Protein AF-A0A831U1E9-F1 (afdb_monomer_lite)

Sequence (162 aa):
MITVACVKQVPDTTQVQIDPVTNTLVREGIPFIVNPYDTHALEESLRMKDRFGFRAVALSMGPPNAEAALRRALCLGADDAILCSDRCFGGAGGGRMWREEQLGSRINHSRVDEALRAAPDTICVTCPYCMTMLEDGLKDRQAGETRVRDIAEVVAEGLRFS

Radius of gyration: 17.71 Å; chains: 1; bounding box: 46×38×46 Å

InterPro domains:
  IPR004017 Cysteine-rich domain [PF02754] (91-134)
  IPR012255 Electron transfer flavoprotein, beta subunit [PTHR21294] (3-92)
  IPR014729 Rossmann-like alpha/beta/alpha sandwich fold [G3DSA:3.40.50.620] (1-100)
  IPR014730 Electron transfer flavoprotein, alpha/beta-subunit, N-terminal [PF01012] (23-90)

Organism: Geobacter metallireducens (NCBI:txid28232)

Secondary structure (DSSP, 8-state):
-EEEEE--EEE-GGG-EE-TTT-PEE-TTPPEEE-HHHHHHHHHHHHHHHHH-PEEEEEEES-GGGHHHHHHHHHHT-SEEEEE--GGGTTTSGGGTTS---SSS-HHHHHHHHHHTT--SEEEESSHHHHHHHHHHHHHTT-TTSEEEEHHHHHHHHHTT-

Foldseek 3Di:
DEQEQEKEWDFPPVPWDQDPPVRAIDRPPTDIDTQPLSVVSLVVRVVCCVVPVHQYEYEYEDAPVCVVHQVVSVVVPHPYYYYNYDCVCPLVDLPQQRPDDDPPDRSLQVVLVVVCVVVDQEDEDAHVSNQVSVVVNCVVVVVVSYHYDYPVVVVVVVVVVD

Structure (mmCIF, N/CA/C/O backbone):
data_AF-A0A831U1E9-F1
#
_entry.id   AF-A0A831U1E9-F1
#
loop_
_atom_site.group_PDB
_atom_site.id
_atom_site.type_symbol
_atom_site.label_atom_id
_atom_site.label_alt_id
_atom_site.label_comp_id
_atom_site.label_asym_id
_atom_site.label_entity_id
_atom_site.label_seq_id
_atom_site.pdbx_PDB_ins_code
_atom_site.Cartn_x
_atom_site.Cartn_y
_atom_site.Cartn_z
_atom_site.occupancy
_atom_site.B_iso_or_equiv
_atom_site.auth_seq_id
_atom_site.auth_comp_id
_atom_site.auth_asym_id
_atom_site.auth_atom_id
_atom_site.pdbx_PDB_model_num
ATOM 1 N N . MET A 1 1 ? -16.844 -2.942 16.807 1.00 83.75 1 MET A N 1
ATOM 2 C CA . MET A 1 1 ? -16.593 -2.361 15.467 1.00 83.75 1 MET A CA 1
ATOM 3 C C . MET A 1 1 ? -15.218 -2.830 14.998 1.00 83.75 1 MET A C 1
ATOM 5 O O . MET A 1 1 ? -14.423 -3.217 15.851 1.00 83.75 1 MET A O 1
ATOM 9 N N . ILE A 1 2 ? -14.966 -2.879 13.688 1.00 84.50 2 ILE A N 1
ATOM 10 C CA . ILE A 1 2 ? -13.703 -3.370 13.108 1.00 84.50 2 ILE A CA 1
ATOM 11 C C . ILE A 1 2 ? -13.071 -2.242 12.291 1.00 84.50 2 ILE A C 1
ATOM 13 O O . ILE A 1 2 ? -13.780 -1.577 11.538 1.00 84.50 2 ILE A O 1
ATOM 17 N N . THR A 1 3 ? -11.762 -2.052 12.426 1.00 89.56 3 THR A N 1
ATOM 18 C CA . THR A 1 3 ? -10.937 -1.224 11.539 1.00 89.56 3 THR A CA 1
ATOM 19 C C . THR A 1 3 ? -10.059 -2.134 10.691 1.00 89.56 3 THR A C 1
ATOM 21 O O . THR A 1 3 ? -9.536 -3.136 11.177 1.00 89.56 3 THR A O 1
ATOM 24 N N . VAL A 1 4 ? -9.925 -1.812 9.405 1.00 91.38 4 VAL A N 1
ATOM 25 C CA . VAL A 1 4 ? -9.071 -2.562 8.480 1.00 91.38 4 VAL A CA 1
ATOM 26 C C . VAL A 1 4 ? -8.002 -1.624 7.937 1.00 91.38 4 VAL A C 1
ATOM 28 O O . VAL A 1 4 ? -8.319 -0.674 7.224 1.00 91.38 4 VAL A O 1
ATOM 31 N N . ALA A 1 5 ? -6.742 -1.899 8.266 1.00 92.25 5 ALA A N 1
ATOM 32 C CA . ALA A 1 5 ? -5.589 -1.175 7.750 1.00 92.25 5 ALA A CA 1
ATOM 33 C C . ALA A 1 5 ? -5.004 -1.926 6.552 1.00 92.25 5 ALA A C 1
ATOM 35 O O . ALA A 1 5 ? -4.425 -3.006 6.697 1.00 92.25 5 ALA A O 1
ATOM 36 N N . CYS A 1 6 ? -5.138 -1.351 5.360 1.00 91.56 6 CYS A N 1
ATOM 37 C CA . CYS A 1 6 ? -4.467 -1.862 4.171 1.00 91.56 6 CYS A CA 1
ATOM 38 C C . CYS A 1 6 ? -2.979 -1.503 4.237 1.00 91.56 6 CYS A C 1
ATOM 40 O O . CYS A 1 6 ? -2.628 -0.327 4.215 1.00 91.56 6 CYS A O 1
ATOM 42 N N . VAL A 1 7 ? -2.115 -2.514 4.299 1.00 92.38 7 VAL A N 1
ATOM 43 C CA . VAL A 1 7 ? -0.661 -2.355 4.342 1.00 92.38 7 VAL A CA 1
ATOM 44 C C . VAL A 1 7 ? -0.018 -2.965 3.106 1.00 92.38 7 VAL A C 1
ATOM 46 O O . VAL A 1 7 ? -0.358 -4.066 2.661 1.00 92.38 7 VAL A O 1
ATOM 49 N N . LYS A 1 8 ? 0.956 -2.261 2.547 1.00 91.00 8 LYS A N 1
ATOM 50 C CA . LYS A 1 8 ? 1.682 -2.658 1.351 1.00 91.00 8 LYS A CA 1
ATOM 51 C C . LYS A 1 8 ? 3.158 -2.782 1.670 1.00 91.00 8 LYS A C 1
ATOM 53 O O . LYS A 1 8 ? 3.785 -1.869 2.201 1.00 91.00 8 LYS A O 1
ATOM 58 N N . GLN A 1 9 ? 3.724 -3.920 1.297 1.00 90.44 9 GLN A N 1
ATOM 59 C CA . GLN A 1 9 ? 5.167 -4.079 1.267 1.00 90.44 9 GLN A CA 1
ATOM 60 C C . GLN A 1 9 ? 5.722 -3.366 0.029 1.00 90.44 9 GLN A C 1
ATOM 62 O O . GLN A 1 9 ? 5.264 -3.601 -1.093 1.00 90.44 9 GLN A O 1
ATOM 67 N N . VAL A 1 10 ? 6.708 -2.498 0.231 1.00 87.19 10 VAL A N 1
ATOM 68 C CA . VAL A 1 10 ? 7.382 -1.741 -0.830 1.00 87.19 10 VAL A CA 1
ATOM 69 C C . VAL A 1 10 ? 8.898 -1.853 -0.660 1.00 87.19 10 VAL A C 1
ATOM 71 O O . VAL A 1 10 ? 9.365 -2.041 0.465 1.00 87.19 10 VAL A O 1
ATOM 74 N N . PRO A 1 11 ? 9.687 -1.786 -1.744 1.00 85.88 11 PRO A N 1
ATOM 75 C CA . PRO A 1 11 ? 11.124 -1.582 -1.605 1.00 85.88 11 PRO A CA 1
ATOM 76 C C . PRO A 1 11 ? 11.386 -0.230 -0.931 1.00 85.88 11 PRO A C 1
ATOM 78 O O . PRO A 1 11 ? 10.647 0.729 -1.168 1.00 85.88 11 PRO A O 1
ATOM 81 N N . ASP A 1 12 ? 12.430 -0.141 -0.112 1.00 87.00 12 ASP A N 1
ATOM 82 C CA . ASP A 1 12 ? 12.855 1.132 0.466 1.00 87.00 12 ASP A CA 1
ATOM 83 C C . ASP A 1 12 ? 13.425 2.050 -0.624 1.00 87.00 12 ASP A C 1
ATOM 85 O O . ASP A 1 12 ? 14.583 1.943 -1.035 1.00 87.00 12 ASP A O 1
ATOM 89 N N . THR A 1 13 ? 12.589 2.968 -1.111 1.00 80.56 13 THR A N 1
ATOM 90 C CA . THR A 1 13 ? 12.955 3.873 -2.201 1.00 80.56 13 THR A CA 1
ATOM 91 C C . THR A 1 13 ? 14.008 4.907 -1.815 1.00 80.56 13 THR A C 1
ATOM 93 O O . THR A 1 13 ? 14.578 5.527 -2.706 1.00 80.56 13 THR A O 1
ATOM 96 N N . THR A 1 14 ? 14.313 5.080 -0.524 1.00 82.31 14 THR A N 1
ATOM 97 C CA . THR A 1 14 ? 15.395 5.977 -0.077 1.00 82.31 14 THR A CA 1
ATOM 98 C C . THR A 1 14 ? 16.787 5.409 -0.365 1.00 82.31 14 THR A C 1
ATOM 100 O O . THR A 1 14 ? 17.759 6.157 -0.414 1.00 82.31 14 THR A O 1
ATOM 103 N N . GLN A 1 15 ? 16.875 4.096 -0.600 1.00 80.19 15 GLN A N 1
ATOM 104 C CA . GLN A 1 15 ? 18.120 3.376 -0.872 1.00 80.19 15 GLN A CA 1
ATOM 105 C C . GLN A 1 15 ? 18.280 3.006 -2.354 1.00 80.19 15 GLN A C 1
ATOM 107 O O . GLN A 1 15 ? 19.234 2.324 -2.726 1.00 80.19 15 GLN A O 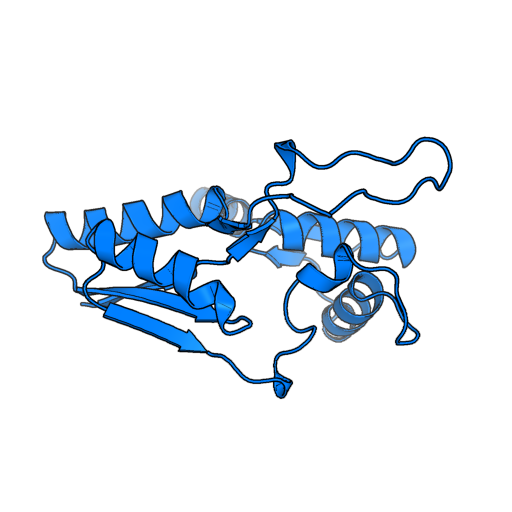1
ATOM 112 N N . VAL A 1 16 ? 17.352 3.439 -3.213 1.00 80.31 16 VAL A N 1
ATOM 113 C CA . VAL A 1 16 ? 17.402 3.162 -4.650 1.00 80.31 16 VAL A CA 1
ATOM 114 C C . VAL A 1 16 ? 18.466 4.032 -5.308 1.00 80.31 16 VAL A C 1
ATOM 116 O O . VAL A 1 16 ? 18.468 5.253 -5.164 1.00 80.31 16 VAL A O 1
ATOM 119 N N . GLN A 1 17 ? 19.348 3.393 -6.072 1.00 78.12 17 GLN A N 1
ATOM 120 C CA . GLN A 1 17 ? 20.388 4.059 -6.850 1.00 78.12 17 GLN A CA 1
ATOM 121 C C . GLN A 1 17 ? 20.183 3.792 -8.342 1.00 78.12 17 GLN A C 1
ATOM 123 O O . GLN A 1 17 ? 19.624 2.765 -8.733 1.00 78.12 17 GLN A O 1
ATOM 128 N N . ILE A 1 18 ? 20.631 4.729 -9.174 1.00 80.38 18 ILE A N 1
ATOM 129 C CA . ILE A 1 18 ? 20.690 4.553 -10.625 1.00 80.38 18 ILE A CA 1
ATOM 130 C C . ILE A 1 18 ? 22.108 4.108 -10.961 1.00 80.38 18 ILE A C 1
ATOM 132 O O . ILE A 1 18 ? 23.071 4.771 -10.574 1.00 80.38 18 ILE A O 1
ATOM 136 N N . ASP A 1 19 ? 22.230 2.990 -11.668 1.00 79.12 19 ASP A N 1
ATOM 137 C CA . ASP A 1 19 ? 23.501 2.564 -12.238 1.00 79.12 19 ASP A CA 1
ATOM 138 C C . ASP A 1 19 ? 23.928 3.599 -13.295 1.00 79.12 19 ASP A C 1
ATOM 140 O O . ASP A 1 19 ? 23.213 3.789 -14.285 1.00 79.12 19 ASP A O 1
ATOM 144 N N . PRO A 1 20 ? 25.078 4.272 -13.116 1.00 81.75 20 PRO A N 1
ATOM 145 C CA . PRO A 1 20 ? 25.517 5.337 -14.011 1.00 81.75 20 PRO A CA 1
ATOM 146 C C . PRO A 1 20 ? 25.914 4.839 -15.409 1.00 81.75 20 PRO A C 1
ATOM 148 O O . PRO A 1 20 ? 26.046 5.651 -16.323 1.00 81.75 20 PRO A O 1
ATOM 151 N N . VAL A 1 21 ? 26.130 3.531 -15.591 1.00 83.75 21 VAL A N 1
ATOM 152 C CA . VAL A 1 21 ? 26.500 2.926 -16.878 1.00 83.75 21 VAL A CA 1
ATOM 153 C C . VAL A 1 21 ? 25.258 2.462 -17.626 1.00 83.75 21 VAL A C 1
ATOM 155 O O . VAL A 1 21 ? 25.081 2.787 -18.799 1.00 83.75 21 VAL A O 1
ATOM 158 N N . THR A 1 22 ? 24.392 1.700 -16.958 1.00 80.25 22 THR A N 1
ATOM 159 C CA . THR A 1 22 ? 23.207 1.119 -17.607 1.00 80.25 22 THR A CA 1
ATOM 160 C C . THR A 1 22 ? 21.996 2.052 -17.592 1.00 80.25 22 THR A C 1
ATOM 162 O O . THR A 1 22 ? 21.034 1.797 -18.311 1.00 80.25 22 THR A O 1
ATOM 165 N N . ASN A 1 23 ? 22.026 3.139 -16.807 1.00 74.38 23 ASN A N 1
ATOM 166 C CA . ASN A 1 23 ? 20.877 4.013 -16.528 1.00 74.38 23 ASN A CA 1
ATOM 167 C C . ASN A 1 23 ? 19.647 3.248 -16.009 1.00 74.38 23 ASN A C 1
ATOM 169 O O . ASN A 1 23 ? 18.509 3.704 -16.144 1.00 7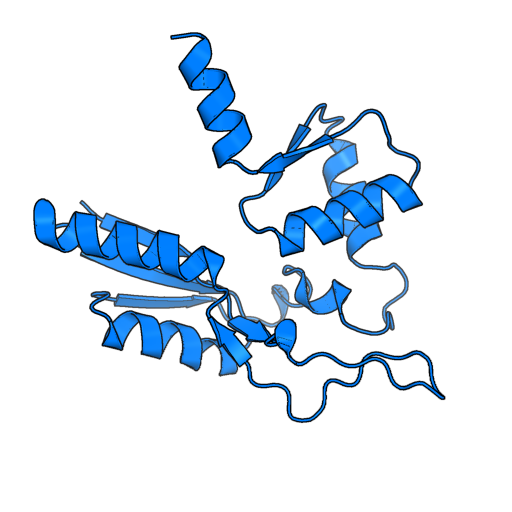4.38 23 ASN A O 1
ATOM 173 N N . THR A 1 24 ? 19.868 2.081 -15.404 1.00 72.44 24 THR A N 1
ATOM 174 C CA . THR A 1 24 ? 18.814 1.274 -14.792 1.00 72.44 24 THR A CA 1
ATOM 175 C C . THR A 1 24 ? 18.825 1.437 -13.276 1.00 72.44 24 THR A C 1
ATOM 177 O O . THR A 1 24 ? 19.799 1.881 -12.670 1.00 72.44 24 THR A O 1
ATOM 180 N N . LEU A 1 25 ? 17.703 1.110 -12.641 1.00 72.25 25 LEU A N 1
ATOM 181 C CA . LEU A 1 25 ? 17.591 1.152 -11.186 1.00 72.25 25 LEU A CA 1
ATOM 182 C C . LEU A 1 25 ? 18.264 -0.087 -10.590 1.00 72.25 25 LEU A C 1
ATOM 184 O O . LEU A 1 25 ? 17.823 -1.210 -10.849 1.00 72.25 25 LEU A O 1
ATOM 188 N N . VAL A 1 26 ? 19.273 0.122 -9.744 1.00 76.56 26 VAL A N 1
ATOM 189 C CA . VAL A 1 26 ? 19.896 -0.937 -8.944 1.00 76.56 26 VAL A CA 1
ATOM 190 C C . VAL A 1 26 ? 18.921 -1.318 -7.838 1.00 76.56 26 VAL A C 1
ATOM 192 O O . VAL A 1 26 ? 18.522 -0.475 -7.038 1.00 76.56 26 VAL A O 1
ATOM 195 N N . ARG A 1 27 ? 18.487 -2.582 -7.825 1.00 67.06 27 ARG A N 1
ATOM 196 C CA . ARG A 1 27 ? 17.463 -3.090 -6.890 1.00 67.06 27 ARG A CA 1
ATOM 197 C C . ARG A 1 27 ? 17.925 -4.278 -6.053 1.00 67.06 27 ARG A C 1
ATOM 199 O O . ARG A 1 27 ? 17.194 -4.709 -5.162 1.00 67.06 27 ARG A O 1
ATOM 206 N N . GLU A 1 28 ? 19.105 -4.821 -6.335 1.00 76.94 28 GLU A N 1
ATOM 207 C CA . GLU A 1 28 ? 19.688 -5.885 -5.522 1.00 76.94 28 GLU A CA 1
ATOM 208 C C . GLU A 1 28 ? 20.059 -5.358 -4.136 1.00 76.94 28 GLU A C 1
ATOM 210 O O . GLU A 1 28 ? 20.604 -4.268 -3.991 1.00 76.94 28 GLU A O 1
ATOM 215 N N . GLY A 1 29 ? 19.720 -6.131 -3.104 1.00 79.75 29 GLY A N 1
ATOM 216 C CA . GLY A 1 29 ? 20.021 -5.788 -1.714 1.00 79.75 29 GLY A CA 1
ATOM 217 C C . GLY A 1 29 ? 19.103 -4.742 -1.074 1.00 79.75 29 GLY A C 1
ATOM 218 O O . GLY A 1 29 ? 19.235 -4.508 0.125 1.00 79.75 29 GLY A O 1
ATOM 219 N N . ILE A 1 30 ? 18.151 -4.151 -1.809 1.00 84.25 30 ILE A N 1
ATOM 220 C CA . ILE A 1 30 ? 17.222 -3.172 -1.227 1.00 84.25 30 ILE A CA 1
ATOM 221 C C . ILE A 1 30 ? 16.229 -3.884 -0.298 1.00 84.25 30 ILE A C 1
ATOM 223 O O . ILE A 1 30 ? 15.530 -4.808 -0.735 1.00 84.25 30 ILE A O 1
ATOM 227 N N . PRO A 1 31 ? 16.121 -3.466 0.976 1.00 87.06 31 PRO A N 1
ATOM 228 C CA . PRO A 1 31 ? 15.186 -4.074 1.903 1.00 87.06 31 PRO A CA 1
ATOM 229 C C . PRO A 1 31 ? 13.740 -3.755 1.516 1.00 87.06 31 PRO A C 1
ATOM 231 O O . PRO A 1 31 ? 13.411 -2.670 1.034 1.00 87.06 31 PRO A O 1
ATOM 234 N N . PHE A 1 32 ? 12.852 -4.707 1.788 1.00 88.12 32 PHE A N 1
ATOM 235 C CA . PHE A 1 32 ? 11.416 -4.489 1.702 1.00 88.12 32 PHE A CA 1
ATOM 236 C C . PHE A 1 32 ? 10.881 -4.019 3.053 1.00 88.12 32 PHE A C 1
ATOM 238 O O . PHE A 1 32 ? 11.059 -4.688 4.072 1.00 88.12 32 PHE A O 1
ATOM 245 N N . ILE A 1 33 ? 10.189 -2.886 3.046 1.00 91.75 33 ILE A N 1
ATOM 246 C CA . ILE A 1 33 ? 9.598 -2.255 4.225 1.00 91.75 33 ILE A CA 1
ATOM 247 C C . ILE A 1 33 ? 8.075 -2.193 4.094 1.00 91.75 33 ILE A C 1
ATOM 249 O O . ILE A 1 33 ? 7.514 -2.364 3.010 1.00 91.75 33 ILE A O 1
ATOM 253 N N . VAL A 1 34 ? 7.389 -1.951 5.211 1.00 92.00 34 VAL A N 1
ATOM 254 C CA . VAL A 1 34 ? 5.998 -1.482 5.157 1.00 92.00 34 VAL A CA 1
ATOM 255 C C . VAL A 1 34 ? 6.029 -0.077 4.568 1.00 92.00 34 VAL A C 1
ATOM 257 O O . VAL A 1 34 ? 6.858 0.729 4.991 1.00 92.00 34 VAL A O 1
ATOM 260 N N . ASN A 1 35 ? 5.156 0.211 3.604 1.00 89.69 35 ASN A N 1
ATOM 261 C CA . ASN A 1 35 ? 5.022 1.549 3.046 1.00 89.69 35 ASN A CA 1
ATOM 262 C C . ASN A 1 35 ? 4.862 2.572 4.188 1.00 89.69 35 ASN A C 1
ATOM 264 O O . ASN A 1 35 ? 3.933 2.419 4.986 1.00 89.69 35 ASN A O 1
ATOM 268 N N . PRO A 1 36 ? 5.726 3.601 4.285 1.00 90.12 36 PRO A N 1
ATOM 269 C CA . PRO A 1 36 ? 5.686 4.559 5.387 1.00 90.12 36 PRO A CA 1
ATOM 270 C C . PRO A 1 36 ? 4.308 5.196 5.586 1.00 90.12 36 PRO A C 1
ATOM 272 O O . PRO A 1 36 ? 3.852 5.324 6.717 1.00 90.12 36 PRO A O 1
ATOM 275 N N . TYR A 1 37 ? 3.589 5.491 4.503 1.00 86.88 37 TYR A N 1
ATOM 276 C CA . TYR A 1 37 ? 2.246 6.072 4.578 1.00 86.88 37 TYR A CA 1
ATOM 277 C C . TYR A 1 37 ? 1.210 5.113 5.180 1.00 86.88 37 TYR A C 1
ATOM 279 O O . TYR A 1 37 ? 0.343 5.535 5.943 1.00 86.88 37 TYR A O 1
ATOM 287 N N . ASP A 1 38 ? 1.344 3.811 4.924 1.00 90.94 38 ASP A N 1
ATOM 288 C CA . ASP A 1 38 ? 0.439 2.798 5.476 1.00 90.94 38 ASP A CA 1
ATOM 289 C C . ASP A 1 38 ? 0.669 2.616 6.984 1.00 90.94 38 ASP A C 1
ATOM 291 O O . ASP A 1 38 ? -0.229 2.173 7.700 1.00 90.94 38 ASP A O 1
ATOM 295 N N . THR A 1 39 ? 1.848 2.997 7.499 1.00 92.56 39 THR A N 1
ATOM 296 C CA . THR A 1 39 ? 2.103 2.978 8.948 1.00 92.56 39 THR A CA 1
ATOM 297 C C . THR A 1 39 ? 1.219 3.974 9.696 1.00 92.56 39 THR A C 1
ATOM 299 O O . THR A 1 39 ? 0.806 3.679 10.813 1.00 92.56 39 THR A O 1
ATOM 302 N N . HIS A 1 40 ? 0.846 5.097 9.073 1.00 92.31 40 HIS A N 1
ATOM 303 C CA . HIS A 1 40 ? -0.086 6.059 9.665 1.00 92.31 40 HIS A CA 1
ATOM 304 C C . HIS A 1 40 ? -1.510 5.496 9.733 1.00 92.31 40 HIS A C 1
ATOM 306 O O . HIS A 1 40 ? -2.187 5.651 10.746 1.00 92.31 40 HIS A O 1
ATOM 312 N N . ALA A 1 41 ? -1.952 4.794 8.684 1.00 89.69 41 ALA A N 1
ATOM 313 C CA . ALA A 1 41 ? -3.261 4.140 8.660 1.00 89.69 41 ALA A CA 1
ATOM 314 C C . ALA A 1 41 ? -3.351 2.988 9.676 1.00 89.69 41 ALA A C 1
ATOM 316 O O . ALA A 1 41 ? -4.379 2.804 10.336 1.00 89.69 41 ALA A O 1
ATOM 317 N N . LEU A 1 42 ? -2.262 2.226 9.824 1.00 95.25 42 LEU A N 1
ATOM 318 C CA . LEU A 1 42 ? -2.147 1.199 10.853 1.00 95.25 42 LEU A CA 1
ATOM 319 C C . LEU A 1 42 ? -2.193 1.816 12.256 1.00 95.25 42 LEU A C 1
ATOM 321 O O . LEU A 1 42 ? -2.994 1.369 13.069 1.00 95.25 42 LEU A O 1
ATOM 325 N N . GLU A 1 43 ? -1.402 2.857 12.519 1.00 97.25 43 GLU A N 1
ATOM 326 C CA . GLU A 1 43 ? -1.396 3.571 13.803 1.00 97.25 43 GLU A CA 1
ATOM 327 C C . GLU A 1 43 ? -2.788 4.098 14.166 1.00 97.25 43 GLU A C 1
ATOM 329 O O . GLU A 1 43 ? -3.259 3.883 15.279 1.00 97.25 43 GLU A O 1
ATOM 334 N N . GLU A 1 44 ? -3.505 4.719 13.228 1.00 95.38 44 GLU A N 1
ATOM 335 C CA . GLU A 1 44 ? -4.857 5.206 13.511 1.00 95.38 44 GLU A CA 1
ATOM 336 C C . GLU A 1 44 ? -5.836 4.055 13.793 1.00 95.38 44 GLU A C 1
ATOM 338 O O . GLU A 1 44 ? -6.689 4.152 14.676 1.00 95.38 44 GLU A O 1
ATOM 343 N N . SER A 1 45 ? -5.675 2.915 13.116 1.00 93.88 45 SER A N 1
ATOM 344 C CA . SER A 1 45 ? -6.466 1.714 13.410 1.00 93.88 45 SER A CA 1
ATOM 345 C C . SER A 1 45 ? -6.200 1.176 14.820 1.00 93.88 45 SER A C 1
ATOM 347 O O . SER A 1 45 ? -7.144 0.743 15.486 1.00 93.88 45 SER A O 1
ATOM 349 N N . LEU A 1 46 ? -4.949 1.243 15.292 1.00 97.75 46 LEU A N 1
ATOM 350 C CA . LEU A 1 46 ? -4.560 0.874 16.658 1.00 97.75 46 LEU A CA 1
ATOM 351 C C . LEU A 1 46 ? -5.085 1.879 17.691 1.00 97.75 46 LEU A C 1
ATOM 353 O O . LEU A 1 46 ? -5.632 1.477 18.713 1.00 97.75 46 LEU A O 1
ATOM 357 N N . ARG A 1 47 ? -5.056 3.181 17.395 1.00 97.69 47 ARG A N 1
ATOM 358 C CA . ARG A 1 47 ? -5.663 4.211 18.258 1.00 97.69 47 ARG A CA 1
ATOM 359 C C . ARG A 1 47 ? -7.160 4.016 18.435 1.00 97.69 47 ARG A C 1
ATOM 361 O O . ARG A 1 47 ? -7.683 4.189 19.535 1.00 97.69 47 ARG A O 1
ATOM 368 N N . MET A 1 48 ? -7.861 3.642 17.366 1.00 95.31 48 MET A N 1
ATOM 369 C CA . MET A 1 48 ? -9.287 3.316 17.429 1.00 95.31 48 MET A CA 1
ATOM 370 C C . MET A 1 48 ? -9.542 2.076 18.292 1.00 95.31 48 MET A C 1
ATOM 372 O O . MET A 1 48 ? -10.523 2.036 19.040 1.00 95.31 48 MET A O 1
ATOM 376 N N . LYS A 1 49 ? -8.643 1.087 18.236 1.00 95.75 49 LYS A N 1
ATOM 377 C CA . LYS A 1 49 ? -8.653 -0.064 19.142 1.00 95.75 49 LYS A CA 1
ATOM 378 C C . LYS A 1 49 ? -8.467 0.366 20.598 1.00 95.75 49 LYS A C 1
ATOM 380 O O . LYS A 1 49 ? -9.322 0.044 21.417 1.00 95.75 49 LYS A O 1
ATOM 385 N N . ASP A 1 50 ? -7.436 1.143 20.909 1.00 97.75 50 ASP A N 1
ATOM 386 C CA . ASP A 1 50 ? -7.137 1.559 22.285 1.00 97.75 50 ASP A CA 1
ATOM 387 C C . ASP A 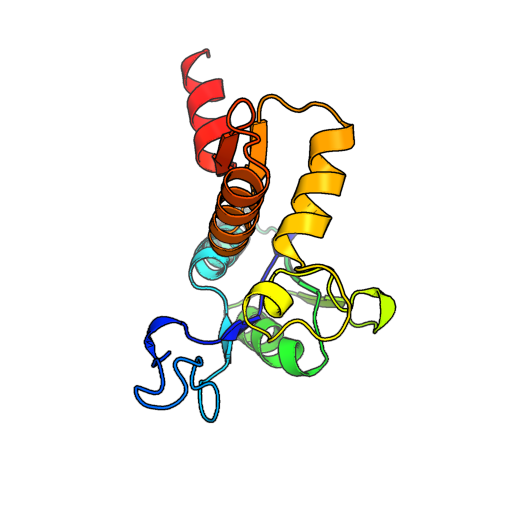1 50 ? -8.235 2.448 22.880 1.00 97.75 50 ASP A C 1
ATOM 389 O O . ASP A 1 50 ? -8.620 2.295 24.040 1.00 97.75 50 ASP A O 1
ATOM 393 N N . ARG A 1 51 ? -8.774 3.377 22.082 1.00 97.75 51 ARG A N 1
ATOM 394 C CA . ARG A 1 51 ? -9.749 4.368 22.552 1.00 97.75 51 ARG A CA 1
ATOM 395 C C . ARG A 1 51 ? -11.176 3.833 22.627 1.00 97.75 51 ARG A C 1
ATOM 397 O O . ARG A 1 51 ? -11.937 4.268 23.490 1.00 97.75 51 ARG A O 1
ATOM 404 N N . PHE A 1 52 ? -11.559 2.942 21.715 1.00 96.50 52 PHE A N 1
ATOM 405 C CA . PHE A 1 52 ? -12.954 2.517 21.555 1.00 96.50 52 PHE A CA 1
ATOM 406 C C . PHE A 1 52 ? -13.157 0.998 21.638 1.00 96.50 52 PHE A C 1
ATOM 408 O O . PHE A 1 52 ? -14.283 0.527 21.474 1.00 96.50 52 PHE A O 1
ATOM 415 N N . GLY A 1 53 ? -12.099 0.218 21.880 1.00 94.81 53 GLY A N 1
ATOM 416 C CA . GLY A 1 53 ? -12.166 -1.244 21.944 1.00 94.81 53 GLY A CA 1
ATOM 417 C C . GLY A 1 53 ? -12.473 -1.896 20.594 1.00 94.81 53 GLY A C 1
ATOM 418 O O . GLY A 1 53 ? -13.095 -2.959 20.541 1.00 94.81 53 GLY A O 1
ATOM 419 N N . PHE A 1 54 ? -12.130 -1.238 19.484 1.00 95.94 54 PHE A N 1
ATOM 420 C CA . PHE A 1 54 ? -12.338 -1.799 18.149 1.00 95.94 54 PHE A CA 1
ATOM 421 C C . PHE A 1 54 ? -11.350 -2.933 17.877 1.00 95.94 54 PHE A C 1
ATOM 423 O O . PHE A 1 54 ? -10.257 -2.966 18.429 1.00 95.94 54 PHE A O 1
ATOM 430 N N . ARG A 1 55 ? -11.733 -3.854 16.992 1.00 91.50 55 ARG A N 1
ATOM 431 C CA . ARG A 1 55 ? -10.814 -4.875 16.481 1.00 91.50 55 ARG A CA 1
ATOM 432 C C . ARG A 1 55 ? -10.042 -4.301 15.298 1.00 91.50 55 ARG A C 1
ATOM 434 O O . ARG A 1 55 ? -10.675 -3.891 14.327 1.00 91.50 55 ARG A O 1
ATOM 441 N N . ALA A 1 56 ? -8.717 -4.312 15.359 1.00 95.38 56 ALA A N 1
ATOM 442 C CA . ALA A 1 56 ? -7.838 -3.837 14.296 1.00 95.38 56 ALA A CA 1
ATOM 443 C C . ALA A 1 56 ? -7.331 -5.012 13.449 1.00 95.38 56 ALA A C 1
ATOM 445 O O . ALA A 1 56 ? -6.676 -5.917 13.962 1.00 95.38 56 ALA A O 1
ATOM 446 N N . VAL A 1 57 ? -7.615 -5.002 12.147 1.00 95.94 57 VAL A N 1
ATOM 447 C CA . VAL A 1 57 ? -7.197 -6.046 11.199 1.00 95.94 57 VAL A CA 1
ATOM 448 C C . VAL A 1 57 ? -6.260 -5.447 10.155 1.00 95.94 57 VAL A C 1
ATOM 450 O O . VAL A 1 57 ? -6.599 -4.459 9.508 1.00 95.94 57 VAL A O 1
ATOM 453 N N . ALA A 1 58 ? -5.091 -6.050 9.951 1.00 95.69 58 ALA A N 1
ATOM 454 C CA . ALA A 1 58 ? -4.184 -5.681 8.869 1.00 95.69 58 ALA A CA 1
ATOM 455 C C . ALA A 1 58 ? -4.490 -6.503 7.609 1.00 95.69 58 ALA A C 1
ATOM 457 O O . ALA A 1 58 ? -4.643 -7.720 7.671 1.00 95.69 58 ALA A O 1
ATOM 458 N N . LEU A 1 59 ? -4.550 -5.861 6.447 1.00 93.62 59 LEU A N 1
ATOM 459 C CA . LEU A 1 59 ? -4.803 -6.517 5.165 1.00 93.62 59 LEU A CA 1
ATOM 460 C C . LEU A 1 59 ? -3.681 -6.182 4.190 1.00 93.62 59 LEU A C 1
ATOM 462 O O . LEU A 1 59 ? -3.347 -5.015 4.010 1.00 93.62 59 LEU A O 1
ATOM 466 N N . SER A 1 60 ? -3.129 -7.184 3.512 1.00 92.12 60 SER A N 1
ATOM 467 C CA . SER A 1 60 ? -2.173 -6.968 2.428 1.00 92.12 60 SER A CA 1
ATOM 468 C C . SER A 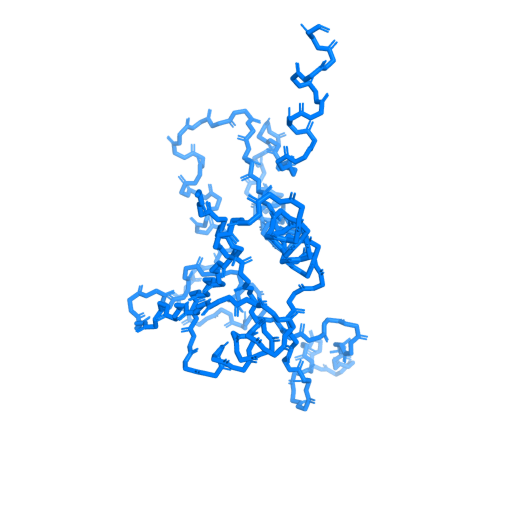1 60 ? -2.506 -7.841 1.232 1.00 92.12 60 SER A C 1
ATOM 470 O O . SER A 1 60 ? -2.864 -9.006 1.382 1.00 92.12 60 SER A O 1
ATOM 472 N N . MET A 1 61 ? -2.351 -7.284 0.034 1.00 91.19 61 MET A N 1
ATOM 473 C CA . MET A 1 61 ? -2.395 -8.035 -1.215 1.00 91.19 61 MET A CA 1
ATOM 474 C C . MET A 1 61 ? -1.002 -8.029 -1.830 1.00 91.19 61 MET A C 1
ATOM 476 O O . MET A 1 61 ? -0.461 -6.970 -2.161 1.00 91.19 61 MET A O 1
ATOM 480 N N . GLY A 1 62 ? -0.418 -9.210 -1.992 1.00 87.56 62 GLY A N 1
ATOM 481 C CA . GLY A 1 62 ? 0.954 -9.314 -2.455 1.00 87.56 62 GLY A CA 1
ATOM 482 C C . GLY A 1 62 ? 1.475 -10.745 -2.545 1.00 87.56 62 GLY A C 1
ATOM 483 O O . GLY A 1 62 ? 0.774 -11.702 -2.207 1.00 87.56 62 GLY A O 1
ATOM 484 N N . PRO A 1 63 ? 2.714 -10.904 -3.032 1.00 90.50 63 PRO A N 1
ATOM 485 C CA . PRO A 1 63 ? 3.408 -12.189 -3.020 1.00 90.50 63 PRO A CA 1
ATOM 486 C C . PRO A 1 63 ? 3.604 -12.725 -1.587 1.00 90.50 63 PRO A C 1
ATOM 488 O O . PRO A 1 63 ? 3.484 -11.955 -0.633 1.00 90.50 63 PRO A O 1
ATOM 491 N N . PRO A 1 64 ? 3.952 -14.015 -1.407 1.00 93.62 64 PRO A N 1
ATOM 492 C CA . PRO A 1 64 ? 4.098 -14.621 -0.078 1.00 93.62 64 PRO A CA 1
ATOM 493 C C . PRO A 1 64 ? 5.041 -13.868 0.874 1.00 93.62 64 PRO A C 1
ATOM 495 O O . PRO A 1 64 ? 4.799 -13.814 2.073 1.00 93.62 64 PRO A O 1
ATOM 498 N N . ASN A 1 65 ? 6.081 -13.200 0.364 1.00 90.62 65 ASN A N 1
ATOM 499 C CA . ASN A 1 65 ? 6.998 -12.404 1.189 1.00 90.62 65 ASN A CA 1
ATOM 500 C C . ASN A 1 65 ? 6.371 -11.120 1.778 1.00 90.62 65 ASN A C 1
ATOM 502 O O . ASN A 1 65 ? 6.948 -10.547 2.706 1.00 90.62 65 ASN A O 1
ATOM 506 N N . ALA A 1 66 ? 5.192 -10.689 1.309 1.00 91.88 66 ALA A N 1
ATOM 507 C CA . ALA A 1 66 ? 4.427 -9.599 1.922 1.00 91.88 66 ALA A CA 1
ATOM 508 C C . ALA A 1 66 ? 3.912 -9.961 3.328 1.00 91.88 66 ALA A C 1
ATOM 510 O O . ALA A 1 66 ? 3.592 -9.070 4.115 1.00 91.88 66 ALA A O 1
ATOM 511 N N . GLU A 1 67 ? 3.922 -11.247 3.693 1.00 95.50 67 GLU A N 1
ATOM 512 C CA . GLU A 1 67 ? 3.649 -11.720 5.052 1.00 95.50 67 GLU A CA 1
ATOM 513 C C . GLU A 1 67 ? 4.517 -11.013 6.109 1.00 95.50 67 GLU A C 1
ATOM 515 O O . GLU A 1 67 ? 4.046 -10.741 7.211 1.00 95.50 67 GLU A O 1
ATOM 520 N N . ALA A 1 68 ? 5.758 -10.634 5.778 1.00 95.44 68 ALA A N 1
ATOM 521 C CA . ALA A 1 68 ? 6.633 -9.907 6.700 1.00 95.44 68 ALA A CA 1
ATOM 522 C C . ALA A 1 68 ? 6.044 -8.550 7.139 1.00 95.44 68 ALA A C 1
ATOM 524 O O . ALA A 1 68 ? 6.175 -8.166 8.303 1.00 95.44 68 ALA A O 1
ATOM 525 N N . ALA A 1 69 ? 5.354 -7.843 6.236 1.00 94.81 69 ALA A N 1
ATOM 526 C CA . ALA A 1 69 ? 4.671 -6.589 6.557 1.00 94.81 69 ALA A CA 1
ATOM 527 C C . ALA A 1 69 ? 3.494 -6.822 7.520 1.00 94.81 69 ALA A C 1
ATOM 529 O O . ALA A 1 69 ? 3.331 -6.089 8.495 1.00 94.81 69 ALA A O 1
ATOM 530 N N . LEU A 1 70 ? 2.719 -7.884 7.288 1.00 96.56 70 LEU A N 1
ATOM 531 C CA . LEU A 1 70 ? 1.591 -8.270 8.138 1.00 96.56 70 LEU A CA 1
ATOM 532 C C . LEU A 1 70 ? 2.037 -8.739 9.526 1.00 96.56 70 LEU A C 1
ATOM 534 O O . LEU A 1 70 ? 1.453 -8.333 10.527 1.00 96.56 70 LEU A O 1
ATOM 538 N N . ARG A 1 71 ? 3.117 -9.524 9.611 1.00 97.50 71 ARG A N 1
ATOM 539 C CA . ARG A 1 71 ? 3.721 -9.918 10.894 1.00 97.50 71 ARG A CA 1
ATOM 540 C C . ARG A 1 71 ? 4.146 -8.703 11.706 1.00 97.50 71 ARG A C 1
ATOM 542 O O . ARG A 1 71 ? 3.893 -8.664 12.904 1.00 97.50 71 ARG A O 1
ATOM 549 N N . ARG A 1 72 ? 4.727 -7.688 11.058 1.00 96.31 72 ARG A N 1
ATOM 550 C CA . ARG A 1 72 ? 5.059 -6.427 11.730 1.00 96.31 72 ARG A CA 1
ATOM 551 C C . ARG A 1 72 ? 3.812 -5.717 12.259 1.00 96.31 72 ARG A C 1
ATOM 553 O O . ARG A 1 72 ? 3.855 -5.223 13.378 1.00 96.31 72 ARG A O 1
ATOM 560 N N . ALA A 1 73 ? 2.710 -5.708 11.509 1.00 96.81 73 ALA A N 1
ATOM 561 C CA . ALA A 1 73 ? 1.450 -5.132 11.977 1.00 96.81 73 ALA A CA 1
ATOM 562 C C . ALA A 1 73 ? 0.880 -5.868 13.204 1.00 96.81 73 ALA A C 1
ATOM 564 O O . ALA A 1 73 ? 0.465 -5.219 14.163 1.00 96.81 73 ALA A O 1
ATOM 565 N N . LEU A 1 74 ? 0.939 -7.205 13.222 1.00 97.88 74 LEU A N 1
ATOM 566 C CA . LEU A 1 74 ? 0.567 -8.010 14.394 1.00 97.88 74 LEU A CA 1
ATOM 567 C C . LEU A 1 74 ? 1.454 -7.690 15.605 1.00 97.88 74 LEU A C 1
ATOM 569 O O . LEU A 1 74 ? 0.943 -7.468 16.698 1.00 97.88 74 LEU A O 1
ATOM 573 N N . CYS A 1 75 ? 2.776 -7.592 15.416 1.00 97.69 75 CYS A N 1
ATOM 574 C CA . CYS A 1 75 ? 3.707 -7.225 16.490 1.00 97.69 75 CYS A CA 1
ATOM 575 C C . CYS A 1 75 ? 3.426 -5.840 17.092 1.00 97.69 75 CYS A C 1
ATOM 577 O O . CYS A 1 75 ? 3.722 -5.623 18.263 1.00 97.69 75 CYS A O 1
ATOM 579 N N . LEU A 1 76 ? 2.879 -4.910 16.304 1.00 97.25 76 LEU A N 1
ATOM 580 C CA . LEU A 1 76 ? 2.520 -3.563 16.757 1.00 97.25 76 LEU A CA 1
ATOM 581 C C . LEU A 1 76 ? 1.164 -3.505 17.476 1.00 97.25 76 LEU A C 1
ATOM 583 O O . LEU A 1 76 ? 0.868 -2.493 18.098 1.00 97.25 76 LEU A O 1
ATOM 587 N N . GLY A 1 77 ? 0.361 -4.572 17.423 1.00 97.31 77 GLY A N 1
ATOM 588 C CA . GLY A 1 77 ? -0.899 -4.664 18.162 1.00 97.31 77 GLY A CA 1
ATOM 589 C C . GLY A 1 77 ? -2.147 -4.877 17.309 1.00 97.31 77 GLY A C 1
ATOM 590 O O . GLY A 1 77 ? -3.249 -4.822 17.861 1.00 97.31 77 GLY A O 1
ATOM 591 N N . ALA A 1 78 ? -2.022 -5.132 16.001 1.00 97.25 78 ALA A N 1
ATOM 592 C CA . ALA A 1 78 ? -3.166 -5.591 15.211 1.00 97.25 78 ALA A CA 1
ATOM 593 C C . ALA A 1 78 ? -3.669 -6.939 15.761 1.00 97.25 78 ALA A C 1
ATOM 595 O O . ALA A 1 78 ? -2.871 -7.802 16.126 1.00 97.25 78 ALA A O 1
ATOM 596 N N . ASP A 1 79 ? -4.987 -7.117 15.835 1.00 98.12 79 ASP A N 1
ATOM 597 C CA . ASP A 1 79 ? -5.609 -8.346 16.345 1.00 98.12 79 ASP A CA 1
ATOM 598 C C . ASP A 1 79 ? -5.529 -9.492 15.343 1.00 98.12 79 ASP A C 1
ATOM 600 O O . ASP A 1 79 ? -5.487 -10.657 15.730 1.00 98.12 79 ASP A O 1
ATOM 604 N N . ASP A 1 80 ? -5.566 -9.160 14.054 1.00 96.56 80 ASP A N 1
ATOM 605 C CA . ASP A 1 80 ? -5.593 -10.146 12.985 1.00 96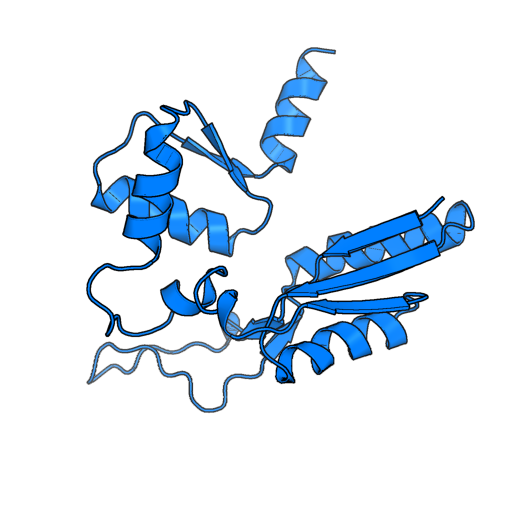.56 80 ASP A CA 1
ATOM 606 C C . ASP A 1 80 ? -4.915 -9.630 11.719 1.00 96.56 80 ASP A C 1
ATOM 608 O O . ASP A 1 80 ? -4.750 -8.420 11.527 1.00 96.56 80 ASP A O 1
ATOM 612 N N . ALA A 1 81 ? -4.539 -10.556 10.841 1.00 95.81 81 ALA A N 1
ATOM 613 C CA . ALA A 1 81 ? -3.879 -10.233 9.588 1.00 95.81 81 ALA A CA 1
ATOM 614 C C . ALA A 1 81 ? -4.346 -11.128 8.440 1.00 95.81 81 ALA A C 1
ATOM 616 O O . ALA A 1 81 ? -4.431 -12.345 8.573 1.00 95.81 81 ALA A O 1
ATOM 617 N N . ILE A 1 82 ? -4.590 -10.519 7.280 1.00 92.75 82 ILE A N 1
ATOM 618 C CA . ILE A 1 82 ? -5.055 -11.206 6.076 1.00 92.75 82 ILE A CA 1
ATOM 619 C C . ILE A 1 82 ? -4.072 -10.943 4.939 1.00 92.75 82 ILE A C 1
ATOM 621 O O . ILE A 1 82 ? -3.803 -9.793 4.586 1.00 92.75 82 ILE A O 1
ATOM 625 N N . LEU A 1 83 ? -3.569 -12.024 4.339 1.00 94.44 83 LEU A N 1
ATOM 626 C CA . LEU A 1 83 ? -2.764 -11.982 3.124 1.00 94.44 83 LEU A CA 1
ATOM 627 C C . LEU A 1 83 ? -3.584 -12.486 1.932 1.00 94.44 83 LEU A C 1
ATOM 629 O O . LEU A 1 83 ? -3.847 -13.680 1.806 1.00 94.44 83 LEU A O 1
ATOM 633 N N . CYS A 1 84 ? -3.929 -11.587 1.016 1.00 88.12 84 CYS A N 1
ATOM 634 C CA . CYS A 1 84 ? -4.487 -11.937 -0.286 1.00 88.12 84 CYS A CA 1
ATOM 635 C C . CYS A 1 84 ? -3.337 -12.234 -1.260 1.00 88.12 84 CYS A C 1
ATOM 637 O O . CYS A 1 84 ? -2.790 -11.318 -1.880 1.00 88.12 84 CYS A O 1
ATOM 639 N N . SER A 1 85 ? -2.947 -13.508 -1.376 1.00 89.06 85 SER A N 1
ATOM 640 C CA . SER A 1 85 ? -1.865 -13.943 -2.268 1.00 89.06 85 SER A CA 1
ATOM 641 C C . SER A 1 85 ? -2.368 -14.903 -3.338 1.00 89.06 85 SER A C 1
ATOM 643 O O . SER A 1 85 ? -2.722 -16.042 -3.053 1.00 89.06 85 SER A O 1
ATOM 645 N N . ASP A 1 86 ? -2.364 -14.436 -4.583 1.00 85.56 86 ASP A N 1
ATOM 646 C CA . ASP A 1 86 ? -2.640 -15.234 -5.774 1.00 85.56 86 ASP A CA 1
ATOM 647 C C . ASP A 1 86 ? -1.886 -14.613 -6.961 1.00 85.56 86 ASP A C 1
ATOM 649 O O . ASP A 1 86 ? -1.710 -13.392 -7.045 1.00 85.56 86 ASP A O 1
ATOM 653 N N . ARG A 1 87 ? -1.434 -15.450 -7.899 1.00 79.88 87 ARG A N 1
ATOM 654 C CA . ARG A 1 87 ? -0.797 -14.997 -9.141 1.00 79.88 87 ARG A CA 1
ATOM 655 C C . ARG A 1 87 ? -1.753 -14.189 -10.018 1.00 79.88 87 ARG A C 1
ATOM 657 O O . ARG A 1 87 ? -1.268 -13.348 -10.772 1.00 79.88 87 ARG A O 1
ATOM 664 N N . CYS A 1 88 ? -3.069 -14.390 -9.907 1.00 75.56 88 CYS A N 1
ATOM 665 C CA . CYS A 1 88 ? -4.064 -13.599 -10.634 1.00 75.56 88 CYS A CA 1
ATOM 666 C C . CYS A 1 88 ? -4.022 -12.103 -10.261 1.00 75.56 88 CYS A C 1
ATOM 668 O O . CYS A 1 88 ? -4.351 -11.257 -11.089 1.00 75.56 88 CYS A O 1
ATOM 670 N N . PHE A 1 89 ? -3.510 -11.760 -9.071 1.00 72.56 89 PHE A N 1
ATOM 671 C CA . PHE A 1 89 ? -3.260 -10.376 -8.646 1.00 72.56 89 PHE A CA 1
ATOM 672 C C . PHE A 1 89 ? -1.911 -9.819 -9.144 1.00 72.56 89 PHE A C 1
ATOM 674 O O . PHE A 1 89 ? -1.560 -8.664 -8.884 1.00 72.56 89 PHE A O 1
ATOM 681 N N . GLY A 1 90 ? -1.116 -10.616 -9.863 1.00 72.75 90 GLY A N 1
ATOM 682 C CA . GLY A 1 90 ? 0.185 -10.220 -10.394 1.00 72.75 90 GLY A CA 1
ATOM 683 C C . GLY A 1 90 ? 0.079 -9.046 -11.371 1.00 72.75 90 GLY A C 1
ATOM 684 O O . GLY A 1 90 ? -0.490 -9.159 -12.451 1.00 72.75 90 GLY A O 1
ATOM 685 N N . GLY A 1 91 ? 0.664 -7.901 -11.010 1.00 66.56 91 GLY A N 1
ATOM 686 C CA . GLY A 1 91 ? 0.547 -6.661 -11.790 1.00 66.56 91 GLY A CA 1
ATOM 687 C C . GLY A 1 91 ? -0.672 -5.800 -11.450 1.00 66.56 91 GLY A C 1
ATOM 688 O O . GLY A 1 91 ? -0.856 -4.747 -12.060 1.00 66.56 91 GLY A O 1
ATOM 689 N N . ALA A 1 92 ? -1.482 -6.203 -10.465 1.00 67.50 92 ALA A N 1
ATOM 690 C CA . ALA A 1 92 ? -2.537 -5.368 -9.891 1.00 67.50 92 ALA A CA 1
ATOM 691 C C . ALA A 1 92 ? -1.964 -4.147 -9.154 1.00 67.50 92 ALA A C 1
ATOM 693 O O . ALA A 1 92 ? -2.471 -3.037 -9.283 1.00 67.50 92 ALA A O 1
ATOM 694 N N . GLY A 1 93 ? -0.871 -4.342 -8.412 1.00 66.25 93 GLY A N 1
ATOM 695 C CA . GLY A 1 93 ? -0.190 -3.271 -7.689 1.00 66.25 93 GLY A CA 1
ATOM 696 C C . GLY A 1 93 ? 0.859 -2.524 -8.521 1.00 66.25 93 GLY A C 1
ATOM 697 O O . GLY A 1 93 ? 1.404 -3.043 -9.492 1.00 66.25 93 GLY A O 1
ATOM 698 N N . GLY A 1 94 ? 1.243 -1.332 -8.057 1.00 64.69 94 GLY A N 1
ATOM 699 C CA . GLY A 1 94 ? 2.285 -0.496 -8.683 1.00 64.69 94 GLY A CA 1
ATOM 700 C C . GLY A 1 94 ? 3.717 -1.060 -8.682 1.00 64.69 94 GLY A C 1
ATOM 701 O O . GLY A 1 94 ? 4.628 -0.390 -9.145 1.00 64.69 94 GLY A O 1
ATOM 702 N N . GLY A 1 95 ? 3.961 -2.285 -8.199 1.00 63.22 95 GLY A N 1
ATOM 703 C CA . GLY A 1 95 ? 5.303 -2.891 -8.197 1.00 63.22 95 GLY A CA 1
ATOM 704 C C . GLY A 1 95 ? 5.897 -3.096 -9.599 1.00 63.22 95 GLY A C 1
ATOM 705 O O . GLY A 1 95 ? 7.115 -3.131 -9.744 1.00 63.22 95 GLY A O 1
ATOM 706 N N . ARG A 1 96 ? 5.053 -3.178 -10.641 1.00 66.56 96 ARG A N 1
ATOM 707 C CA . ARG A 1 96 ? 5.507 -3.215 -12.042 1.00 66.56 96 ARG A CA 1
ATOM 708 C C . ARG A 1 96 ? 5.964 -1.862 -12.584 1.00 66.56 96 ARG A C 1
ATOM 710 O O . ARG A 1 96 ? 6.673 -1.854 -13.577 1.00 66.56 96 ARG A O 1
ATOM 717 N N . MET A 1 97 ? 5.623 -0.745 -11.936 1.00 64.38 97 MET A N 1
ATOM 718 C CA . MET A 1 97 ? 6.144 0.571 -12.330 1.00 64.38 97 MET A CA 1
ATOM 719 C C . MET A 1 97 ? 7.675 0.588 -12.259 1.00 64.38 97 MET A C 1
ATOM 721 O O . MET A 1 97 ? 8.344 1.172 -13.103 1.00 64.38 97 MET A O 1
ATOM 725 N N . TRP A 1 98 ? 8.215 -0.130 -11.275 1.00 60.81 98 TRP A N 1
ATOM 726 C CA . TRP A 1 98 ? 9.639 -0.310 -11.039 1.00 60.81 98 TRP A CA 1
ATOM 727 C C . TRP A 1 98 ? 10.131 -1.652 -11.581 1.00 60.81 98 TRP A C 1
ATOM 729 O O . TRP A 1 98 ? 10.953 -2.303 -10.950 1.00 60.81 98 TRP A O 1
ATOM 739 N N . ARG A 1 99 ? 9.619 -2.139 -12.707 1.00 62.62 99 ARG A N 1
ATOM 740 C CA . ARG A 1 99 ? 10.239 -3.252 -13.433 1.00 62.62 99 ARG A CA 1
ATOM 741 C C . ARG A 1 99 ? 10.405 -2.844 -14.882 1.00 62.62 99 ARG A C 1
ATOM 743 O O . ARG A 1 99 ? 9.629 -2.042 -15.389 1.00 62.62 99 ARG A O 1
ATOM 750 N N . GLU A 1 100 ? 11.438 -3.374 -15.524 1.00 58.31 100 GLU A N 1
ATOM 751 C CA . GLU A 1 100 ? 11.515 -3.279 -16.976 1.00 58.31 100 GLU A CA 1
ATOM 752 C C . GLU A 1 100 ? 10.307 -4.003 -17.572 1.00 58.31 100 GLU A C 1
ATOM 754 O O . GLU A 1 100 ? 9.934 -5.093 -17.125 1.00 58.31 100 GLU A O 1
ATOM 759 N N . GLU A 1 101 ? 9.649 -3.344 -18.520 1.00 61.03 101 GLU A N 1
ATOM 760 C CA . GLU A 1 101 ? 8.425 -3.847 -19.124 1.00 61.03 101 GLU A CA 1
ATOM 761 C C . GLU A 1 101 ? 8.769 -4.967 -20.109 1.00 61.03 101 GLU A C 1
ATOM 763 O O . GLU A 1 101 ? 9.480 -4.750 -21.086 1.00 61.03 101 GLU A O 1
ATOM 768 N N . GLN A 1 102 ? 8.269 -6.173 -19.841 1.00 58.94 102 GLN A N 1
ATOM 769 C CA . GLN A 1 102 ? 8.523 -7.372 -20.652 1.00 58.94 102 GLN A CA 1
ATOM 770 C C . GLN A 1 102 ? 7.233 -7.957 -21.252 1.00 58.94 102 GLN A C 1
ATOM 772 O O . GLN A 1 102 ? 7.292 -8.928 -22.001 1.00 58.94 102 GLN A O 1
ATOM 777 N N . LEU A 1 103 ? 6.063 -7.390 -20.923 1.00 62.69 103 LEU A N 1
ATOM 778 C CA . LEU A 1 103 ? 4.737 -7.900 -21.301 1.00 62.69 103 LEU A CA 1
ATOM 779 C C . LEU A 1 103 ? 4.025 -7.020 -22.346 1.00 62.69 103 LEU A C 1
ATOM 781 O O . LEU A 1 103 ? 2.871 -7.281 -22.678 1.00 62.69 103 LEU A O 1
ATOM 785 N N . GLY A 1 104 ? 4.701 -5.997 -22.879 1.00 72.12 104 GLY A N 1
ATOM 786 C CA . GLY A 1 104 ? 4.211 -5.150 -23.970 1.00 72.12 104 GLY A CA 1
ATOM 787 C C . GLY A 1 104 ? 3.970 -3.702 -23.549 1.00 72.12 104 GLY A C 1
ATOM 788 O O . GLY A 1 104 ? 4.761 -2.828 -23.892 1.00 72.12 104 GLY A O 1
ATOM 789 N N . SER A 1 105 ? 2.879 -3.427 -22.831 1.00 72.38 105 SER A N 1
ATOM 790 C CA . SER A 1 105 ? 2.508 -2.065 -22.415 1.00 72.38 105 SER A CA 1
ATOM 791 C C . SER A 1 105 ? 2.907 -1.778 -20.974 1.00 72.38 105 SER A C 1
ATOM 793 O O . SER A 1 105 ? 2.592 -2.565 -20.080 1.00 72.38 105 SER A O 1
ATOM 795 N N . ARG A 1 106 ? 3.516 -0.609 -20.729 1.00 77.94 106 ARG A N 1
ATOM 796 C CA . ARG A 1 106 ? 3.868 -0.171 -19.372 1.00 77.94 106 ARG A CA 1
ATOM 797 C C . ARG A 1 106 ? 2.626 -0.177 -18.479 1.00 77.94 106 ARG A C 1
ATOM 799 O O . ARG A 1 106 ? 1.521 0.191 -18.898 1.00 77.94 106 ARG A O 1
ATOM 806 N N . ILE A 1 107 ? 2.799 -0.587 -17.222 1.00 81.25 107 ILE A N 1
ATOM 807 C CA . ILE A 1 107 ? 1.663 -0.709 -16.297 1.00 81.25 107 ILE A CA 1
ATOM 808 C C . ILE A 1 107 ? 0.958 0.629 -16.041 1.00 81.25 107 ILE A C 1
ATOM 810 O O . ILE A 1 107 ? -0.262 0.645 -15.903 1.00 81.25 107 ILE A O 1
ATOM 814 N N . ASN A 1 108 ? 1.696 1.744 -16.022 1.00 84.69 108 ASN A N 1
ATOM 815 C CA . ASN A 1 108 ? 1.117 3.077 -15.857 1.00 84.69 108 ASN A CA 1
ATOM 816 C C . ASN A 1 108 ? 0.149 3.411 -17.001 1.00 84.69 108 ASN A C 1
ATOM 818 O O . ASN A 1 108 ? -0.969 3.834 -16.732 1.00 84.69 108 ASN A O 1
ATOM 822 N N . HIS A 1 109 ? 0.528 3.132 -18.254 1.00 88.00 109 HIS A N 1
ATOM 823 C CA . HIS A 1 109 ? -0.341 3.323 -19.421 1.00 88.00 109 HIS A CA 1
ATOM 824 C C . HIS A 1 109 ? -1.586 2.456 -19.328 1.00 88.00 109 HIS A C 1
ATOM 826 O O . HIS A 1 109 ? -2.691 2.958 -19.464 1.00 88.00 109 HIS A O 1
ATOM 832 N N . SER A 1 110 ? -1.413 1.172 -19.010 1.00 87.06 110 SER A N 1
ATOM 833 C CA . SER A 1 110 ? -2.533 0.227 -18.916 1.00 87.06 110 SER A CA 1
ATOM 834 C C . SER A 1 110 ? -3.568 0.670 -17.872 1.00 87.06 110 SER A C 1
ATOM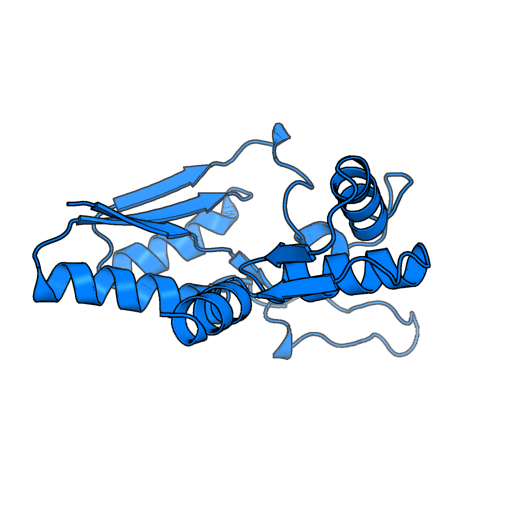 836 O O . SER A 1 110 ? -4.770 0.571 -18.104 1.00 87.06 110 SER A O 1
ATOM 838 N N . ARG A 1 111 ? -3.101 1.180 -16.725 1.00 86.31 111 ARG A N 1
ATOM 839 C CA . ARG A 1 111 ? -3.956 1.655 -15.626 1.00 86.31 111 ARG A CA 1
ATOM 840 C C . ARG A 1 111 ? -4.641 2.974 -15.942 1.00 86.31 111 ARG A C 1
ATOM 842 O O . ARG A 1 111 ? -5.805 3.145 -15.597 1.00 86.31 111 ARG A O 1
ATOM 849 N N . VAL A 1 112 ? -3.932 3.885 -16.597 1.00 90.00 112 VAL A N 1
ATOM 850 C CA . VAL A 1 112 ? -4.515 5.147 -17.051 1.00 90.00 112 VAL A CA 1
ATOM 851 C C . VAL A 1 112 ? -5.560 4.897 -18.131 1.00 90.00 112 VAL A C 1
ATOM 853 O O . VAL A 1 112 ? -6.661 5.417 -18.014 1.00 90.00 112 VAL A O 1
ATOM 856 N N . ASP A 1 113 ? -5.286 4.038 -19.113 1.00 90.56 113 ASP A N 1
ATOM 857 C CA . ASP A 1 113 ? -6.258 3.687 -20.154 1.00 90.56 113 ASP A CA 1
ATOM 858 C C . ASP A 1 113 ? -7.521 3.050 -19.555 1.00 90.56 113 ASP A C 1
ATOM 860 O O . ASP A 1 113 ? -8.629 3.314 -20.014 1.00 90.56 113 ASP A O 1
ATOM 864 N N . GLU A 1 114 ? -7.369 2.214 -18.524 1.00 89.38 114 GLU A N 1
ATOM 865 C CA . GLU A 1 114 ? -8.488 1.638 -17.775 1.00 89.38 114 GLU A CA 1
ATOM 866 C C . GLU A 1 114 ? -9.302 2.721 -17.050 1.00 89.38 114 GLU A C 1
ATOM 868 O O . GLU A 1 114 ? -10.526 2.744 -17.177 1.00 89.38 114 GLU A O 1
ATOM 873 N N . ALA A 1 115 ? -8.637 3.645 -16.351 1.00 88.50 115 ALA A N 1
ATOM 874 C CA . ALA A 1 115 ? -9.295 4.736 -15.635 1.00 88.50 115 ALA A CA 1
ATOM 875 C C . ALA A 1 115 ? -10.011 5.716 -16.583 1.00 88.50 115 ALA A C 1
ATOM 877 O O . ALA A 1 115 ? -11.149 6.105 -16.326 1.00 88.50 115 ALA A O 1
ATOM 878 N N . LEU A 1 116 ? -9.384 6.071 -17.708 1.00 91.50 116 LEU A N 1
ATOM 879 C CA . LEU A 1 116 ? -9.918 7.020 -18.689 1.00 91.50 116 LEU A CA 1
ATOM 880 C C . LEU A 1 116 ? -11.172 6.509 -19.411 1.00 91.50 116 LEU A C 1
ATOM 882 O O . LEU A 1 116 ? -11.950 7.320 -19.906 1.00 91.50 116 LEU A O 1
ATOM 886 N N . ARG A 1 117 ? -11.441 5.193 -19.423 1.00 92.50 117 ARG A N 1
ATOM 887 C CA . ARG A 1 117 ? -12.705 4.645 -19.963 1.00 92.50 117 ARG A CA 1
ATOM 888 C C . ARG A 1 117 ? -13.943 5.180 -19.250 1.00 92.50 117 ARG A C 1
ATOM 890 O O . ARG A 1 117 ? -15.012 5.200 -19.850 1.00 92.50 117 ARG A O 1
ATOM 897 N N . ALA A 1 118 ? -13.806 5.591 -17.992 1.00 89.94 118 ALA A N 1
ATOM 898 C CA . ALA A 1 118 ? -14.889 6.191 -17.222 1.00 89.94 118 ALA A CA 1
ATOM 899 C C . ALA A 1 118 ? -15.023 7.711 -17.441 1.00 89.94 118 ALA A C 1
ATOM 901 O O . ALA A 1 118 ? -15.900 8.315 -16.834 1.00 89.94 118 ALA A O 1
ATOM 902 N N . ALA A 1 119 ? -14.157 8.319 -18.265 1.00 90.00 119 ALA A N 1
ATOM 903 C CA . ALA A 1 119 ? -14.033 9.767 -18.446 1.00 90.00 119 ALA A CA 1
ATOM 904 C C . ALA A 1 119 ? -14.033 10.563 -17.115 1.00 90.00 119 ALA A C 1
ATOM 906 O O . ALA A 1 119 ? -14.863 11.454 -16.936 1.00 90.00 119 ALA A O 1
ATOM 907 N N . PRO A 1 120 ? -13.154 10.231 -16.145 1.00 90.62 120 PRO A N 1
ATOM 908 C CA . PRO A 1 120 ? -13.155 10.894 -14.848 1.00 90.62 120 PRO A CA 1
ATOM 909 C C . PRO A 1 120 ? -12.500 12.281 -14.916 1.00 90.62 120 PRO A C 1
ATOM 911 O O . PRO A 1 120 ? -11.410 12.434 -15.468 1.00 90.62 120 PRO A O 1
ATOM 914 N N . ASP A 1 121 ? -13.083 13.260 -14.223 1.00 90.06 121 ASP A N 1
ATOM 915 C CA . ASP A 1 121 ? -12.397 14.529 -13.931 1.00 90.06 121 ASP A CA 1
ATOM 916 C C . ASP A 1 121 ? -11.244 14.322 -12.930 1.00 90.06 121 ASP A C 1
ATOM 918 O O . ASP A 1 121 ? -10.222 15.011 -12.953 1.00 90.06 121 ASP A O 1
ATOM 922 N N . THR A 1 122 ? -11.397 13.364 -12.008 1.00 90.56 122 THR A N 1
ATOM 923 C CA . THR A 1 122 ? -10.424 13.069 -10.946 1.00 90.56 122 THR A CA 1
ATOM 924 C C . THR A 1 122 ? -10.265 11.566 -10.732 1.00 90.56 122 THR A C 1
ATOM 926 O O . THR A 1 122 ? -11.240 10.852 -10.505 1.00 90.56 122 THR A O 1
ATOM 929 N N . ILE A 1 123 ? -9.017 11.096 -10.730 1.00 90.94 123 ILE A N 1
ATOM 930 C CA . ILE A 1 123 ? -8.622 9.769 -10.259 1.00 90.94 123 ILE A CA 1
ATOM 931 C C . ILE A 1 123 ? -8.131 9.910 -8.817 1.00 90.94 123 ILE A C 1
ATOM 933 O O . ILE A 1 123 ? -7.122 10.559 -8.544 1.00 90.94 123 ILE A O 1
ATOM 937 N N . CYS A 1 124 ? -8.853 9.297 -7.886 1.00 86.25 124 CYS A N 1
ATOM 938 C CA . CYS A 1 124 ? -8.501 9.307 -6.471 1.00 86.25 124 CYS A CA 1
ATOM 939 C C . CYS A 1 124 ? -7.571 8.135 -6.137 1.00 86.25 124 CYS A C 1
ATOM 941 O O . CYS A 1 124 ? -7.814 6.996 -6.545 1.00 86.25 124 CYS A O 1
ATOM 943 N N . VAL A 1 125 ? -6.521 8.404 -5.368 1.00 83.88 125 VAL A N 1
ATOM 944 C CA . VAL A 1 125 ? -5.595 7.399 -4.840 1.00 83.88 125 VAL A CA 1
ATOM 945 C C . VAL A 1 125 ? -5.384 7.606 -3.348 1.00 83.88 125 VAL A C 1
ATOM 947 O O . VAL A 1 125 ? -5.645 8.671 -2.810 1.00 83.88 125 VAL A O 1
ATOM 950 N N . THR A 1 126 ? -4.895 6.578 -2.667 1.00 74.25 126 THR A N 1
ATOM 951 C CA . THR A 1 126 ? -4.539 6.646 -1.237 1.00 74.25 126 THR A CA 1
ATOM 952 C C . THR A 1 126 ? -3.052 6.406 -0.989 1.00 74.25 126 THR A C 1
ATOM 954 O O . THR A 1 126 ? -2.588 6.378 0.145 1.00 74.25 126 THR A O 1
ATOM 957 N N . CYS A 1 127 ? -2.301 6.140 -2.059 1.00 78.06 127 CYS A N 1
ATOM 958 C CA . CYS A 1 127 ? -0.904 5.755 -2.003 1.00 78.06 127 CYS A CA 1
ATOM 959 C C . CYS A 1 127 ? -0.115 6.648 -2.965 1.00 78.06 127 CYS A C 1
ATOM 961 O O . CYS A 1 127 ? -0.428 6.654 -4.162 1.00 78.06 127 CYS A O 1
ATOM 963 N N . PRO A 1 128 ? 0.945 7.330 -2.502 1.00 77.31 128 PRO A N 1
ATOM 964 C CA . PRO A 1 128 ? 1.712 8.241 -3.347 1.00 77.31 128 PRO A CA 1
ATOM 965 C C . PRO A 1 128 ? 2.417 7.522 -4.500 1.00 77.31 128 PRO A C 1
ATOM 967 O O . PRO A 1 128 ? 2.573 8.087 -5.572 1.00 77.31 128 PRO A O 1
ATOM 970 N N . TYR A 1 129 ? 2.747 6.235 -4.363 1.00 79.56 129 TYR A N 1
ATOM 971 C CA . TYR A 1 129 ? 3.266 5.461 -5.496 1.00 79.56 129 TYR A CA 1
ATOM 972 C C . TYR A 1 129 ? 2.224 5.256 -6.603 1.00 79.56 129 TYR A C 1
ATOM 974 O O . TYR A 1 129 ? 2.573 5.220 -7.780 1.00 79.56 129 TYR A O 1
ATOM 982 N N . CYS A 1 130 ? 0.946 5.099 -6.243 1.00 82.56 130 CYS A N 1
ATOM 983 C CA . CYS A 1 130 ? -0.132 5.050 -7.230 1.00 82.56 130 CYS A CA 1
ATOM 984 C C . CYS A 1 130 ? -0.355 6.429 -7.857 1.00 82.56 130 CYS A C 1
ATOM 986 O O . CYS A 1 130 ? -0.636 6.488 -9.050 1.00 82.56 130 CYS A O 1
ATOM 988 N N . MET A 1 131 ? -0.182 7.504 -7.078 1.00 86.00 131 MET A N 1
ATOM 989 C CA . MET A 1 131 ? -0.203 8.877 -7.581 1.00 86.00 131 MET A CA 1
ATOM 990 C C . MET A 1 131 ? 0.851 9.065 -8.668 1.00 86.00 131 MET A C 1
ATOM 992 O O . MET A 1 131 ? 0.484 9.307 -9.811 1.00 86.00 131 MET A O 1
ATOM 996 N N . THR A 1 132 ? 2.129 8.817 -8.363 1.00 85.81 132 THR A N 1
ATOM 997 C CA . THR A 1 132 ? 3.219 8.940 -9.345 1.00 85.81 132 THR A CA 1
ATOM 998 C C . THR A 1 132 ? 2.977 8.055 -10.568 1.00 85.81 132 THR A C 1
ATOM 1000 O O . THR A 1 132 ? 3.120 8.511 -11.697 1.00 85.81 132 THR A O 1
ATOM 1003 N N . MET A 1 133 ? 2.545 6.802 -10.370 1.00 87.81 133 MET A N 1
ATOM 1004 C CA . MET A 1 133 ? 2.231 5.888 -11.474 1.00 87.81 133 MET A CA 1
ATOM 1005 C C . MET A 1 133 ? 1.177 6.471 -12.421 1.00 87.81 133 MET A C 1
ATOM 1007 O O . MET A 1 133 ? 1.351 6.418 -13.637 1.00 87.81 133 MET A O 1
ATOM 1011 N N . LEU A 1 134 ? 0.072 6.979 -11.879 1.00 89.69 134 LEU A N 1
ATOM 1012 C CA . LEU A 1 134 ? -1.035 7.492 -12.681 1.00 89.69 134 LEU A CA 1
ATOM 1013 C C . LEU A 1 134 ? -0.709 8.861 -13.279 1.00 89.69 134 LEU A C 1
ATOM 1015 O O . LEU A 1 134 ? -1.042 9.091 -14.434 1.00 89.69 134 LEU A O 1
ATOM 1019 N N . GLU A 1 135 ? -0.006 9.731 -12.556 1.00 90.44 135 GLU A N 1
ATOM 1020 C CA . GLU A 1 135 ? 0.454 11.022 -13.073 1.00 90.44 135 GLU A CA 1
ATOM 1021 C C . GLU A 1 135 ? 1.410 10.853 -14.253 1.00 90.44 135 GLU A C 1
ATOM 1023 O O . GLU A 1 135 ? 1.221 11.484 -15.292 1.00 90.44 135 GLU A O 1
ATOM 1028 N N . ASP A 1 136 ? 2.408 9.977 -14.125 1.00 89.75 136 ASP A N 1
ATOM 1029 C CA . ASP A 1 136 ? 3.334 9.680 -15.217 1.00 89.75 136 ASP A CA 1
ATOM 1030 C C . ASP A 1 136 ? 2.594 9.048 -16.401 1.00 89.75 136 ASP A C 1
ATOM 1032 O O . ASP A 1 136 ? 2.843 9.395 -17.553 1.00 89.75 136 ASP A O 1
ATOM 1036 N N . GLY A 1 137 ? 1.635 8.155 -16.131 1.00 89.69 137 GLY A N 1
ATOM 1037 C CA . GLY A 1 137 ? 0.796 7.570 -17.175 1.00 89.69 137 GLY A CA 1
ATOM 1038 C C . GLY A 1 137 ? -0.067 8.604 -17.911 1.00 89.69 137 GLY A C 1
ATOM 1039 O O . GLY A 1 137 ? -0.159 8.546 -19.135 1.00 89.69 137 GLY A O 1
ATOM 1040 N N . LEU A 1 138 ? -0.672 9.563 -17.199 1.00 92.81 138 LEU A N 1
ATOM 1041 C CA . LEU A 1 138 ? -1.493 10.625 -17.793 1.00 92.81 138 LEU A CA 1
ATOM 1042 C C . LEU A 1 138 ? -0.647 11.581 -18.635 1.00 92.81 138 LEU A C 1
ATOM 1044 O O . LEU A 1 138 ? -1.067 11.948 -19.733 1.00 92.81 138 LEU A O 1
ATOM 1048 N N . LYS A 1 139 ? 0.555 11.941 -18.158 1.00 91.31 139 LYS A N 1
ATOM 1049 C CA . LYS A 1 139 ? 1.522 12.753 -18.916 1.00 91.31 139 LYS A CA 1
ATOM 1050 C C . LYS A 1 139 ? 1.915 12.063 -20.220 1.00 91.31 139 LYS A C 1
ATOM 1052 O O . LYS A 1 139 ? 1.810 12.674 -21.281 1.00 91.31 139 LYS A O 1
ATOM 1057 N N . ASP A 1 140 ? 2.286 10.784 -20.155 1.00 90.75 140 ASP A N 1
ATOM 1058 C CA . ASP A 1 140 ? 2.659 9.996 -21.336 1.00 90.75 140 ASP A CA 1
ATOM 1059 C C . ASP A 1 140 ? 1.496 9.871 -22.343 1.00 90.75 140 ASP A C 1
ATOM 1061 O O . ASP A 1 140 ? 1.718 9.850 -23.555 1.00 90.75 140 ASP A O 1
ATOM 1065 N N . ARG A 1 141 ? 0.249 9.799 -21.855 1.00 90.25 141 ARG A N 1
ATOM 1066 C CA . ARG A 1 141 ? -0.975 9.743 -22.676 1.00 90.25 141 ARG A CA 1
ATOM 1067 C C . ARG A 1 141 ? -1.505 11.109 -23.116 1.00 90.25 141 ARG A C 1
ATOM 1069 O O . ARG A 1 141 ? -2.483 11.147 -23.855 1.00 90.25 141 ARG A O 1
ATOM 1076 N N . GLN A 1 142 ? -0.876 12.206 -22.692 1.00 90.38 142 GLN A N 1
ATOM 1077 C CA . GLN A 1 142 ? -1.319 13.581 -22.959 1.00 90.38 142 GLN A CA 1
ATOM 1078 C C . GLN A 1 142 ? -2.760 13.861 -22.482 1.00 90.38 142 GLN A C 1
ATOM 1080 O O . GLN A 1 142 ? -3.455 14.714 -23.029 1.00 90.38 142 GLN A O 1
ATOM 1085 N N . ALA A 1 143 ? -3.209 13.167 -21.433 1.00 88.75 143 ALA A N 1
ATOM 1086 C CA . ALA A 1 143 ? -4.557 13.274 -20.872 1.00 88.75 143 ALA A CA 1
ATOM 1087 C C . ALA A 1 143 ? -4.600 14.296 -19.719 1.00 88.75 143 ALA A C 1
ATOM 1089 O O . ALA A 1 143 ? -4.856 13.948 -18.569 1.00 88.75 143 ALA A O 1
ATOM 1090 N N . GLY A 1 144 ? -4.297 15.562 -20.021 1.00 82.25 144 GLY A N 1
ATOM 1091 C CA . GLY A 1 144 ? -4.129 16.624 -19.013 1.00 82.25 144 GLY A CA 1
ATOM 1092 C C . GLY A 1 144 ? -5.417 17.140 -18.355 1.00 82.25 144 GLY A C 1
ATOM 1093 O O . GLY A 1 144 ? -5.340 17.932 -17.417 1.00 82.25 144 GLY A O 1
ATOM 1094 N N . GLU A 1 145 ? -6.587 16.726 -18.840 1.00 88.56 145 GLU A N 1
ATOM 1095 C CA . GLU A 1 145 ? -7.892 17.141 -18.302 1.00 88.56 145 GLU A CA 1
ATOM 1096 C C . GLU A 1 145 ? -8.235 16.406 -16.996 1.00 88.56 145 GLU A C 1
ATOM 1098 O O . GLU A 1 145 ? -8.811 16.996 -16.083 1.00 88.56 145 GLU A O 1
ATOM 1103 N N . THR A 1 146 ? -7.806 15.147 -16.866 1.00 92.38 146 THR A N 1
ATOM 1104 C CA . THR A 1 146 ? -7.983 14.331 -15.660 1.00 92.38 146 THR A CA 1
ATOM 1105 C C . THR A 1 146 ? -6.864 14.600 -14.655 1.00 92.38 146 THR A C 1
ATOM 1107 O O . THR A 1 146 ? -5.683 14.613 -15.002 1.00 92.38 146 THR A O 1
ATOM 1110 N N . ARG A 1 147 ? -7.215 14.756 -13.374 1.00 92.81 147 ARG A N 1
ATOM 1111 C CA . ARG A 1 147 ? -6.246 14.976 -12.283 1.00 92.81 147 ARG A CA 1
ATOM 1112 C C . ARG A 1 147 ? -6.116 13.748 -11.393 1.00 92.81 147 ARG A C 1
ATOM 1114 O O . ARG A 1 147 ? -7.106 13.070 -11.142 1.00 92.81 147 ARG A O 1
ATOM 1121 N N . VAL A 1 148 ? -4.923 13.491 -10.861 1.00 92.31 148 VAL A N 1
ATOM 1122 C CA . VAL A 1 148 ? -4.725 12.496 -9.795 1.00 92.31 148 VAL A CA 1
ATOM 1123 C C . VAL A 1 148 ? -4.671 13.228 -8.463 1.00 92.31 148 VAL A C 1
ATOM 1125 O O . VAL A 1 148 ? -4.000 14.251 -8.364 1.00 92.31 148 VAL A O 1
ATOM 1128 N N . ARG A 1 149 ? -5.409 12.750 -7.461 1.00 89.56 149 ARG A N 1
ATOM 1129 C CA . ARG A 1 149 ? -5.479 13.384 -6.135 1.00 89.56 149 ARG A CA 1
ATOM 1130 C C . ARG A 1 149 ? -5.450 12.354 -5.027 1.00 89.56 149 ARG A C 1
ATOM 1132 O O . ARG A 1 149 ? -5.964 11.246 -5.204 1.00 89.56 149 ARG A O 1
ATOM 1139 N N . ASP A 1 150 ? -4.885 12.731 -3.888 1.00 85.94 150 ASP A N 1
ATOM 1140 C CA . ASP A 1 150 ? -4.975 11.905 -2.692 1.00 85.94 150 ASP A CA 1
ATOM 1141 C C . ASP A 1 150 ? -6.383 11.994 -2.088 1.00 85.94 150 ASP A C 1
ATOM 1143 O O . ASP A 1 150 ? -7.029 13.048 -2.100 1.00 85.94 150 ASP A O 1
ATOM 1147 N N . ILE A 1 151 ? -6.869 10.888 -1.530 1.00 81.94 151 ILE A N 1
ATOM 1148 C CA . ILE A 1 151 ? -8.173 10.837 -0.867 1.00 81.94 151 ILE A CA 1
ATOM 1149 C C . ILE A 1 151 ? -8.299 11.883 0.245 1.00 81.94 151 ILE A C 1
ATOM 1151 O O . ILE A 1 151 ? -9.376 12.451 0.416 1.00 81.94 151 ILE A O 1
ATOM 1155 N N . ALA A 1 152 ? -7.217 12.189 0.965 1.00 76.12 152 ALA A N 1
ATOM 1156 C CA . ALA A 1 152 ? -7.216 13.208 2.003 1.00 76.12 152 ALA A CA 1
ATOM 1157 C C . ALA A 1 152 ? -7.461 14.606 1.421 1.00 76.12 152 ALA A C 1
ATOM 1159 O O . ALA A 1 152 ? -8.162 15.400 2.043 1.00 76.12 152 ALA A O 1
ATOM 1160 N N . GLU A 1 153 ? -6.958 14.904 0.220 1.00 80.69 153 GLU A N 1
ATOM 1161 C CA . GLU A 1 153 ? -7.223 16.176 -0.461 1.00 80.69 153 GLU A CA 1
ATOM 1162 C C . GLU A 1 153 ? -8.686 16.283 -0.891 1.00 80.69 153 GLU A C 1
ATOM 1164 O O . GLU A 1 153 ? -9.303 17.334 -0.714 1.00 80.69 153 GLU A O 1
ATOM 1169 N N . VAL A 1 154 ? -9.245 15.197 -1.437 1.00 83.50 154 VAL A N 1
ATOM 1170 C CA . VAL A 1 154 ? -10.652 15.135 -1.862 1.00 83.50 154 VAL A CA 1
ATOM 1171 C C . VAL A 1 154 ? -11.585 15.293 -0.658 1.00 83.50 154 VAL A C 1
ATOM 1173 O O . VAL A 1 154 ? -12.535 16.075 -0.701 1.00 83.50 154 VAL A O 1
ATOM 1176 N N . VAL A 1 155 ? -11.291 14.603 0.448 1.00 76.44 155 VAL A N 1
ATOM 1177 C CA . VAL A 1 155 ? -12.053 14.718 1.700 1.00 76.44 155 VAL A CA 1
ATOM 1178 C C . VAL A 1 155 ? -11.916 16.118 2.300 1.00 76.44 155 VAL A C 1
ATOM 1180 O O . VAL A 1 155 ? -12.920 16.718 2.676 1.00 76.44 155 VAL A O 1
ATOM 1183 N N . ALA A 1 156 ? -10.701 16.669 2.369 1.00 76.25 156 ALA A N 1
ATOM 1184 C CA . ALA A 1 156 ? -10.469 18.004 2.918 1.00 76.25 156 ALA A CA 1
ATOM 1185 C C . ALA A 1 156 ? -11.187 19.100 2.121 1.00 76.25 156 ALA A C 1
ATOM 1187 O O . ALA A 1 156 ? -11.648 20.075 2.710 1.00 76.25 156 ALA A O 1
ATOM 1188 N N . GLU A 1 157 ? -11.299 18.957 0.800 1.00 82.75 157 GLU A N 1
ATOM 1189 C CA . GLU A 1 157 ? -12.104 19.856 -0.024 1.00 82.75 157 GLU A CA 1
ATOM 1190 C C . GLU A 1 157 ? -13.597 19.719 0.285 1.00 82.75 157 GLU A C 1
ATOM 1192 O O . GLU A 1 157 ? -14.248 20.728 0.537 1.00 82.75 157 GLU A O 1
ATOM 1197 N N . GLY A 1 158 ? -14.126 18.493 0.365 1.00 75.69 158 GLY A N 1
ATOM 1198 C CA . GLY A 1 158 ? -15.535 18.259 0.705 1.00 75.69 158 GLY A CA 1
ATOM 1199 C C . GLY A 1 158 ? -15.936 18.822 2.075 1.00 75.69 158 GLY A C 1
ATOM 1200 O O . GLY A 1 158 ? -17.015 19.393 2.220 1.00 75.69 158 GLY A O 1
ATOM 1201 N N . LEU A 1 159 ? -15.042 18.740 3.066 1.00 76.12 159 LEU A N 1
ATOM 1202 C CA . LEU A 1 159 ? -15.268 19.287 4.409 1.00 76.12 159 LEU A CA 1
ATOM 1203 C C . LEU A 1 159 ? -15.259 20.823 4.460 1.00 76.12 159 LEU A C 1
ATOM 1205 O O . LEU A 1 159 ? -15.836 21.393 5.378 1.00 76.12 159 LEU A O 1
ATOM 1209 N N . ARG A 1 160 ? -14.631 21.512 3.496 1.00 69.69 160 ARG A N 1
ATOM 1210 C CA . ARG A 1 160 ? -14.650 22.990 3.411 1.00 69.69 160 ARG A CA 1
ATOM 1211 C C . ARG A 1 160 ? -15.977 23.544 2.890 1.00 69.69 160 ARG A C 1
ATOM 1213 O O . ARG A 1 160 ? -16.204 24.745 2.998 1.00 69.69 160 ARG A O 1
ATOM 1220 N N . PHE A 1 161 ? -16.827 22.684 2.333 1.00 53.81 161 PHE A N 1
ATOM 1221 C CA . PHE A 1 161 ? -18.178 23.018 1.880 1.00 53.81 161 PHE A CA 1
ATOM 1222 C C . PHE A 1 161 ? -19.267 22.607 2.890 1.00 53.81 161 PHE A C 1
ATOM 1224 O O . PHE A 1 161 ? -20.445 22.596 2.533 1.00 53.81 161 PHE A O 1
ATOM 1231 N N . SER A 1 162 ? -18.879 22.260 4.126 1.00 44.22 162 SER A N 1
ATOM 1232 C CA . SER A 1 162 ? -19.774 21.925 5.248 1.00 44.22 162 SER A CA 1
ATOM 1233 C C . SER A 1 162 ? -19.827 23.039 6.290 1.00 44.22 162 SER A C 1
ATOM 1235 O O . SER A 1 162 ? -18.757 23.625 6.571 1.00 44.22 162 SER A O 1
#

pLDDT: mean 85.28, std 10.5, range [44.22, 98.12]